Protein AF-A0A4R4EK40-F1 (afdb_monomer)

pLDDT: mean 82.17, std 14.06, range [40.62, 94.81]

Nearest PDB structures (foldseek):
  7eie-assembly2_B  TM=5.083E-01  e=7.949E+00  Homo sapiens
  1r6w-assembly1_A-2  TM=2.613E-01  e=3.838E+00  Escherichia coli

Structure (mmCIF, N/CA/C/O backbone):
data_AF-A0A4R4EK40-F1
#
_entry.id   AF-A0A4R4EK40-F1
#
loop_
_atom_site.group_PDB
_atom_site.id
_atom_site.type_symbol
_atom_site.label_atom_id
_atom_site.label_alt_id
_atom_site.label_comp_id
_atom_site.label_asym_id
_atom_site.label_entity_id
_atom_site.label_seq_id
_atom_site.pdbx_PDB_ins_code
_atom_site.Cartn_x
_atom_site.Cartn_y
_atom_site.Cartn_z
_atom_site.occupancy
_atom_site.B_iso_or_equiv
_atom_site.auth_seq_id
_atom_site.auth_comp_id
_atom_site.auth_asym_id
_atom_site.auth_atom_id
_atom_site.pdbx_PDB_model_num
ATOM 1 N N . MET A 1 1 ? -15.345 -2.099 15.327 1.00 55.19 1 MET A N 1
ATOM 2 C CA . MET A 1 1 ? -14.124 -2.926 15.240 1.00 55.19 1 MET A CA 1
ATOM 3 C C . MET A 1 1 ? -13.370 -2.432 14.031 1.00 55.19 1 MET A C 1
ATOM 5 O O . MET A 1 1 ? -14.012 -2.255 13.007 1.00 55.19 1 MET A O 1
ATOM 9 N N . ILE A 1 2 ? -12.086 -2.117 14.173 1.00 58.84 2 ILE A N 1
ATOM 10 C CA . ILE A 1 2 ? -11.283 -1.630 13.050 1.00 58.84 2 ILE A CA 1
ATOM 11 C C . ILE A 1 2 ? -10.794 -2.842 12.255 1.00 58.84 2 ILE A C 1
ATOM 13 O O . ILE A 1 2 ? -10.208 -3.765 12.829 1.00 58.84 2 ILE A O 1
ATOM 17 N N . ASP A 1 3 ? -11.051 -2.829 10.951 1.00 80.50 3 ASP A N 1
ATOM 18 C CA . ASP A 1 3 ? -10.541 -3.798 9.990 1.00 80.50 3 ASP A CA 1
ATOM 19 C C . ASP A 1 3 ? -9.714 -3.048 8.952 1.00 80.50 3 ASP A C 1
ATOM 21 O O . ASP A 1 3 ? -10.249 -2.321 8.123 1.00 80.50 3 ASP A O 1
ATOM 25 N N . MET A 1 4 ? -8.397 -3.219 9.025 1.00 90.00 4 MET A N 1
ATOM 26 C CA . MET A 1 4 ? -7.453 -2.598 8.104 1.00 90.00 4 MET A CA 1
ATOM 27 C C . MET A 1 4 ? -6.922 -3.648 7.128 1.00 90.00 4 MET A C 1
ATOM 29 O O . MET A 1 4 ? -6.758 -4.817 7.484 1.00 90.00 4 MET A O 1
ATOM 33 N N . HIS A 1 5 ? -6.607 -3.237 5.906 1.00 93.50 5 HIS A N 1
ATOM 34 C CA . HIS A 1 5 ? -5.966 -4.084 4.906 1.00 93.50 5 HIS A CA 1
ATOM 35 C C . HIS A 1 5 ? -4.582 -3.540 4.566 1.00 93.50 5 HIS A C 1
ATOM 37 O O . HIS A 1 5 ? -4.422 -2.357 4.280 1.00 93.50 5 HIS A O 1
ATOM 43 N N . ALA A 1 6 ? -3.583 -4.418 4.597 1.00 92.25 6 ALA A N 1
ATOM 44 C CA . ALA A 1 6 ? -2.231 -4.141 4.142 1.00 92.25 6 ALA A CA 1
ATOM 45 C C . ALA A 1 6 ? -2.011 -4.828 2.796 1.00 92.25 6 ALA A C 1
ATOM 47 O O . ALA A 1 6 ? -1.938 -6.056 2.721 1.00 92.25 6 ALA A O 1
ATOM 48 N N . PHE A 1 7 ? -1.897 -4.042 1.735 1.00 94.69 7 PHE A N 1
ATOM 49 C CA . PHE A 1 7 ? -1.584 -4.521 0.399 1.00 94.69 7 PHE A CA 1
ATOM 50 C C . PHE A 1 7 ? -0.087 -4.436 0.154 1.00 94.69 7 PHE A C 1
ATOM 52 O O . PHE A 1 7 ? 0.497 -3.361 0.280 1.00 94.69 7 PHE A O 1
ATOM 59 N N . ARG A 1 8 ? 0.528 -5.553 -0.235 1.00 93.25 8 ARG A N 1
ATOM 60 C CA . ARG A 1 8 ? 1.882 -5.552 -0.790 1.00 93.25 8 ARG A CA 1
ATOM 61 C C . ARG A 1 8 ? 1.791 -5.241 -2.275 1.00 93.25 8 ARG A C 1
ATOM 63 O O . ARG A 1 8 ? 1.044 -5.903 -2.996 1.00 93.25 8 ARG A O 1
ATOM 70 N N . VAL A 1 9 ? 2.551 -4.247 -2.708 1.00 93.06 9 VAL A N 1
ATOM 71 C CA . VAL A 1 9 ? 2.469 -3.706 -4.060 1.00 93.06 9 VAL A CA 1
ATOM 72 C C . VAL A 1 9 ? 3.863 -3.580 -4.648 1.00 93.06 9 VAL A C 1
ATOM 74 O O . VAL A 1 9 ? 4.760 -3.053 -4.000 1.00 93.06 9 VAL A O 1
ATOM 77 N N . SER A 1 10 ? 4.036 -4.015 -5.887 1.00 91.50 10 SER A N 1
ATOM 78 C CA . SER A 1 10 ? 5.261 -3.821 -6.660 1.00 91.50 10 SER A CA 1
ATOM 79 C C . SER A 1 10 ? 5.009 -2.840 -7.800 1.00 91.50 10 SER A C 1
ATOM 81 O O . SER A 1 10 ? 4.012 -2.966 -8.513 1.00 91.50 10 SER A O 1
ATOM 83 N N . ARG A 1 11 ? 5.903 -1.867 -7.990 1.00 89.06 11 ARG A N 1
ATOM 84 C CA . ARG A 1 11 ? 5.902 -0.991 -9.165 1.00 89.06 11 ARG A CA 1
ATOM 85 C C . ARG A 1 11 ? 6.600 -1.700 -10.315 1.00 89.06 11 ARG A C 1
ATOM 87 O O . ARG A 1 11 ? 7.707 -2.211 -10.144 1.00 89.06 11 ARG A O 1
ATOM 94 N N . LEU A 1 12 ? 5.956 -1.689 -11.473 1.00 86.06 12 LEU A N 1
ATOM 95 C CA . LEU A 1 12 ? 6.491 -2.236 -12.714 1.00 86.06 12 LEU A CA 1
ATOM 96 C C . LEU A 1 12 ? 6.997 -1.102 -13.619 1.00 86.06 12 LEU A C 1
ATOM 98 O O . LEU A 1 12 ? 6.641 0.058 -13.392 1.00 86.06 12 LEU A O 1
ATOM 102 N N . PRO A 1 13 ? 7.810 -1.406 -14.643 1.00 82.19 13 PRO A N 1
ATOM 103 C CA . PRO A 1 13 ? 8.274 -0.414 -15.597 1.00 82.19 13 PRO A CA 1
ATOM 104 C C . PRO A 1 13 ? 7.101 0.176 -16.371 1.00 82.19 13 PRO A C 1
ATOM 106 O O . PRO A 1 13 ? 6.171 -0.534 -16.753 1.00 82.19 13 PRO A O 1
ATOM 109 N N . ASP A 1 14 ? 7.156 1.475 -16.654 1.00 74.69 14 ASP A N 1
ATOM 110 C CA . ASP A 1 14 ? 6.080 2.159 -17.381 1.00 74.69 14 ASP A CA 1
ATOM 111 C C . ASP A 1 14 ? 5.968 1.641 -18.831 1.00 74.69 14 ASP A C 1
ATOM 113 O O . ASP A 1 14 ? 4.892 1.645 -19.430 1.00 74.69 14 ASP A O 1
ATOM 117 N N . ARG A 1 15 ? 7.064 1.102 -19.390 1.00 74.69 15 ARG A N 1
ATOM 118 C CA . ARG A 1 15 ? 7.046 0.413 -20.686 1.00 74.69 15 ARG A CA 1
ATOM 119 C C . ARG A 1 15 ? 6.351 -0.939 -20.567 1.00 74.69 15 ARG A C 1
ATOM 121 O O . ARG A 1 15 ? 6.774 -1.811 -19.813 1.00 74.69 15 ARG A O 1
ATOM 128 N N . ALA A 1 16 ? 5.302 -1.117 -21.363 1.00 63.16 16 ALA A N 1
ATOM 129 C CA . ALA A 1 16 ? 4.572 -2.367 -21.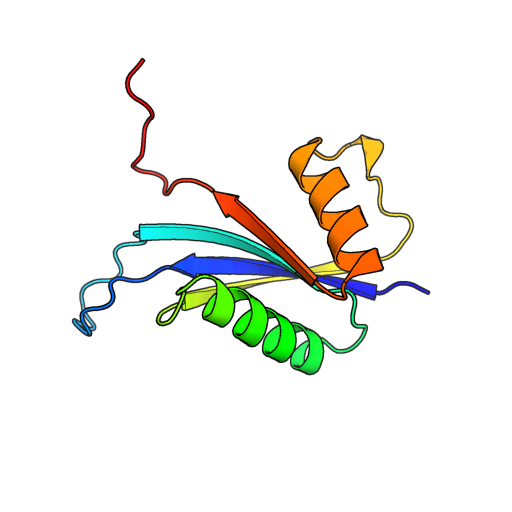519 1.00 63.16 16 ALA A CA 1
ATOM 130 C C . ALA A 1 16 ? 5.368 -3.385 -22.351 1.00 63.16 16 ALA A C 1
ATOM 132 O O . ALA A 1 16 ? 4.923 -3.794 -23.418 1.00 63.16 16 ALA A O 1
ATOM 133 N N . ASP A 1 17 ? 6.549 -3.781 -21.880 1.00 69.00 17 ASP A N 1
ATOM 134 C CA . ASP A 1 17 ? 7.105 -5.062 -22.297 1.00 69.00 17 ASP A CA 1
ATOM 135 C C . ASP A 1 17 ? 6.524 -6.136 -21.360 1.00 69.00 17 ASP A C 1
ATOM 137 O O . ASP A 1 17 ? 6.795 -6.105 -20.158 1.00 69.00 17 ASP A O 1
ATOM 141 N N . PRO A 1 18 ? 5.658 -7.041 -21.847 1.00 61.00 18 PRO A N 1
ATOM 142 C CA . PRO A 1 18 ? 5.075 -8.091 -21.016 1.00 61.00 18 PRO A CA 1
ATOM 143 C C . PRO A 1 18 ? 6.112 -9.107 -20.514 1.00 61.00 18 PRO A C 1
ATOM 145 O O . PRO A 1 18 ? 5.790 -9.872 -19.609 1.00 61.00 18 PRO A O 1
ATOM 148 N N . ALA A 1 19 ? 7.327 -9.126 -21.075 1.00 68.62 19 ALA A N 1
ATOM 149 C CA . ALA A 1 19 ? 8.429 -9.951 -20.587 1.00 68.62 19 ALA A CA 1
ATOM 150 C C . ALA A 1 19 ? 9.261 -9.264 -19.489 1.00 68.62 19 ALA A C 1
ATOM 152 O O . ALA A 1 19 ? 10.029 -9.937 -18.800 1.00 68.62 19 ALA A O 1
ATOM 153 N N . ASP A 1 20 ? 9.118 -7.946 -19.309 1.00 68.00 20 ASP A N 1
ATOM 154 C CA . ASP A 1 20 ? 9.863 -7.187 -18.307 1.00 68.00 20 ASP A CA 1
ATOM 155 C C . ASP A 1 20 ? 9.087 -7.125 -16.982 1.00 68.00 20 ASP A C 1
ATOM 157 O O . ASP A 1 20 ? 8.341 -6.188 -16.688 1.00 68.00 20 ASP A O 1
ATOM 161 N N . GLU A 1 21 ? 9.262 -8.166 -16.165 1.00 68.88 21 GLU A N 1
ATOM 162 C CA . GLU A 1 21 ? 8.743 -8.232 -14.793 1.00 68.88 21 GLU A CA 1
ATOM 163 C C . GLU A 1 21 ? 9.674 -7.559 -13.766 1.00 68.88 21 GLU A C 1
ATOM 165 O O . GLU A 1 21 ? 9.575 -7.827 -12.563 1.00 68.88 21 GLU A O 1
ATOM 170 N N . THR A 1 22 ? 10.592 -6.692 -14.209 1.00 81.50 22 THR A N 1
ATOM 171 C CA . THR A 1 22 ? 11.523 -6.008 -13.306 1.00 81.50 22 THR A CA 1
ATOM 172 C C . THR A 1 22 ? 10.760 -5.145 -12.305 1.00 81.50 22 THR A C 1
ATOM 174 O O . THR A 1 22 ? 10.105 -4.165 -12.654 1.00 81.50 22 THR A O 1
ATOM 177 N N . VAL A 1 23 ? 10.865 -5.487 -11.023 1.00 82.31 23 VAL A N 1
ATOM 178 C CA . VAL A 1 23 ? 10.268 -4.695 -9.944 1.00 82.31 23 VAL A CA 1
ATOM 179 C C . VAL A 1 23 ? 11.138 -3.467 -9.689 1.00 82.31 23 VAL A C 1
ATOM 181 O O . VAL A 1 23 ? 12.252 -3.588 -9.187 1.00 82.31 23 VAL A O 1
ATOM 184 N N . LEU A 1 24 ? 10.613 -2.282 -10.007 1.00 83.69 24 LEU A N 1
ATOM 185 C CA . LEU A 1 24 ? 11.316 -1.009 -9.814 1.00 83.69 24 LEU A CA 1
ATOM 186 C C . LEU A 1 24 ? 11.283 -0.526 -8.363 1.00 83.69 24 LEU A C 1
ATOM 188 O O . LEU A 1 24 ? 12.201 0.144 -7.905 1.00 83.69 24 LEU A O 1
ATOM 192 N N . ALA A 1 25 ? 10.203 -0.827 -7.646 1.00 86.44 25 ALA A N 1
ATOM 193 C CA . ALA A 1 25 ? 10.014 -0.453 -6.250 1.00 86.44 25 ALA A CA 1
ATOM 194 C C . ALA A 1 25 ? 8.977 -1.366 -5.599 1.00 86.44 25 ALA A C 1
ATOM 196 O O . ALA A 1 25 ? 8.131 -1.942 -6.284 1.00 86.44 25 ALA A O 1
ATOM 197 N N . ALA A 1 26 ? 8.997 -1.452 -4.271 1.00 89.69 26 ALA A N 1
ATOM 198 C CA . ALA A 1 26 ? 7.952 -2.116 -3.503 1.00 89.69 26 ALA A CA 1
ATOM 199 C C . ALA A 1 26 ? 7.270 -1.117 -2.566 1.00 89.69 26 ALA A C 1
ATOM 201 O O . ALA A 1 26 ? 7.862 -0.134 -2.131 1.00 89.69 26 ALA A O 1
ATOM 202 N N . ALA A 1 27 ? 6.010 -1.359 -2.249 1.00 91.31 27 ALA A N 1
ATOM 203 C CA . ALA A 1 27 ? 5.251 -0.564 -1.309 1.00 91.31 27 ALA A CA 1
ATOM 204 C C . ALA A 1 27 ? 4.323 -1.442 -0.473 1.00 91.31 27 ALA A C 1
ATOM 206 O O . ALA A 1 27 ? 3.914 -2.532 -0.882 1.00 91.31 27 ALA A O 1
ATOM 207 N N . ILE A 1 28 ? 3.980 -0.941 0.708 1.00 92.31 28 ILE A N 1
ATOM 208 C CA . ILE A 1 28 ? 2.850 -1.434 1.486 1.00 92.31 28 ILE A CA 1
ATOM 209 C C . ILE A 1 28 ? 1.815 -0.318 1.549 1.00 92.31 28 ILE A C 1
ATOM 211 O O . ILE A 1 28 ? 2.111 0.769 2.042 1.00 92.31 28 ILE A O 1
ATOM 215 N N . CYS A 1 29 ? 0.607 -0.585 1.058 1.00 94.12 29 CYS A N 1
ATOM 216 C CA . CYS A 1 29 ? -0.529 0.317 1.200 1.00 94.12 29 CYS A CA 1
ATOM 217 C C . CYS A 1 29 ? -1.434 -0.188 2.324 1.00 94.12 29 CYS A C 1
ATOM 219 O O . CYS A 1 29 ? -1.970 -1.291 2.248 1.00 94.12 29 CYS A O 1
ATOM 221 N N . LEU A 1 30 ? -1.567 0.610 3.377 1.00 94.00 30 LEU A N 1
ATOM 222 C CA . LEU A 1 30 ? -2.470 0.375 4.494 1.00 94.00 30 LEU A CA 1
ATOM 223 C C . LEU A 1 30 ? -3.757 1.144 4.244 1.00 94.00 30 LEU A C 1
ATOM 225 O O . LEU A 1 30 ? -3.701 2.351 4.017 1.00 94.00 30 LEU A O 1
ATOM 229 N N . VAL A 1 31 ? -4.897 0.471 4.327 1.00 94.38 31 VAL A N 1
ATOM 230 C CA . VAL A 1 31 ? -6.206 1.084 4.096 1.00 94.38 31 VAL A CA 1
ATOM 231 C C . VAL A 1 31 ? -7.170 0.678 5.196 1.00 94.38 31 VAL A C 1
ATOM 233 O O . VAL A 1 31 ? -7.315 -0.510 5.488 1.00 94.38 31 VAL A O 1
ATOM 236 N N . ASP A 1 32 ? -7.803 1.670 5.812 1.00 92.62 32 ASP A N 1
ATOM 237 C CA . ASP A 1 32 ? -8.774 1.485 6.888 1.00 92.62 32 ASP A CA 1
ATOM 238 C C . ASP A 1 32 ? -10.187 1.315 6.302 1.00 92.62 32 ASP A C 1
ATOM 240 O O . ASP A 1 32 ? -10.974 2.258 6.242 1.00 92.62 32 ASP A O 1
ATOM 244 N N . ASP A 1 33 ? -10.475 0.117 5.785 1.00 90.25 33 ASP A N 1
ATOM 245 C CA . ASP A 1 33 ? -11.799 -0.281 5.292 1.00 90.25 33 ASP A CA 1
ATOM 246 C C . ASP A 1 33 ? -12.011 -1.778 5.542 1.00 90.25 33 ASP A C 1
ATOM 248 O O . ASP A 1 33 ? -11.144 -2.609 5.257 1.00 90.25 33 ASP A O 1
ATOM 252 N N . GLU A 1 34 ? -13.191 -2.128 6.047 1.00 88.62 34 GLU A N 1
ATOM 253 C CA . GLU A 1 34 ? -13.598 -3.504 6.338 1.00 88.62 34 GLU A CA 1
ATOM 254 C C . GLU A 1 34 ? -13.765 -4.376 5.084 1.00 88.62 34 GLU A C 1
ATOM 256 O O . GLU A 1 34 ? -13.643 -5.603 5.150 1.00 88.62 34 GLU A O 1
ATOM 261 N N . ASN A 1 35 ? -14.043 -3.750 3.940 1.00 91.75 35 ASN A N 1
ATOM 262 C CA . ASN A 1 35 ? -14.260 -4.409 2.667 1.00 91.75 35 ASN A CA 1
ATOM 263 C C . ASN A 1 35 ? -12.971 -4.356 1.839 1.00 91.75 35 ASN A C 1
ATOM 265 O O . ASN A 1 35 ? -12.487 -3.286 1.481 1.00 91.75 35 ASN A O 1
ATOM 269 N N . VAL A 1 36 ? -12.439 -5.529 1.495 1.00 91.62 36 VAL A N 1
ATOM 270 C CA . VAL A 1 36 ? -11.170 -5.654 0.767 1.00 91.62 36 VAL A CA 1
ATOM 271 C C . VAL A 1 36 ? -11.206 -5.046 -0.640 1.00 91.62 36 VAL A C 1
ATOM 273 O O . VAL A 1 36 ? -10.181 -4.558 -1.106 1.00 91.62 36 VAL A O 1
ATOM 276 N N . GLU A 1 37 ? -12.357 -5.047 -1.317 1.00 93.75 37 GLU A N 1
ATOM 277 C CA . GLU A 1 37 ? -12.500 -4.470 -2.659 1.00 93.75 37 GLU A CA 1
ATOM 278 C C . GLU A 1 37 ? -12.454 -2.944 -2.586 1.00 93.75 37 GLU A C 1
ATOM 280 O O . GLU A 1 37 ? -11.615 -2.333 -3.244 1.00 93.75 37 GLU A O 1
ATOM 285 N N . ARG A 1 38 ? -13.236 -2.332 -1.685 1.00 93.75 38 ARG A N 1
ATOM 286 C CA . ARG A 1 38 ? -13.166 -0.879 -1.432 1.00 93.75 38 ARG A CA 1
ATOM 287 C C . ARG A 1 38 ? -11.786 -0.456 -0.939 1.00 93.75 38 ARG A C 1
ATOM 289 O O . ARG A 1 38 ? -11.257 0.569 -1.370 1.00 93.75 38 ARG A O 1
ATOM 296 N N . ALA A 1 39 ? -11.177 -1.269 -0.074 1.00 94.12 39 ALA A N 1
ATOM 297 C CA . ALA A 1 39 ? -9.824 -1.038 0.405 1.00 94.12 39 ALA A CA 1
ATOM 298 C C . ALA A 1 39 ? -8.815 -1.045 -0.755 1.00 94.12 39 ALA A C 1
ATOM 300 O O . ALA A 1 39 ? -7.921 -0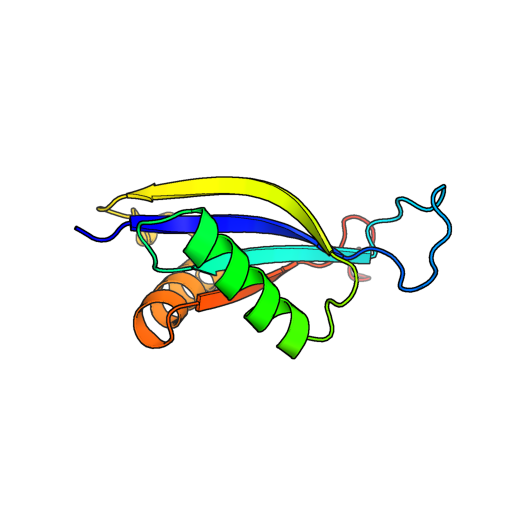.201 -0.816 1.00 94.12 39 ALA A O 1
ATOM 301 N N . ARG A 1 40 ? -8.974 -1.976 -1.702 1.00 94.50 40 ARG A N 1
ATOM 302 C CA . ARG A 1 40 ? -8.127 -2.072 -2.891 1.00 94.50 40 ARG A CA 1
ATOM 303 C C . ARG A 1 40 ? -8.331 -0.887 -3.831 1.00 94.50 40 ARG A C 1
ATOM 305 O O . ARG A 1 40 ? -7.339 -0.328 -4.286 1.00 94.50 40 ARG A O 1
ATOM 312 N N . ASP A 1 41 ? -9.568 -0.474 -4.084 1.00 94.81 41 ASP A N 1
ATOM 313 C CA . ASP A 1 41 ? -9.859 0.695 -4.922 1.00 94.81 41 ASP A CA 1
ATOM 314 C C . ASP A 1 41 ? -9.237 1.960 -4.331 1.00 94.81 41 ASP A C 1
ATOM 316 O O . ASP A 1 41 ? -8.588 2.738 -5.035 1.00 94.81 41 ASP A O 1
ATOM 320 N N . ARG A 1 42 ? -9.339 2.131 -3.007 1.00 94.12 42 ARG A N 1
ATOM 321 C CA . ARG A 1 42 ? -8.672 3.233 -2.317 1.00 94.12 42 ARG A CA 1
ATOM 322 C C . ARG A 1 42 ? -7.154 3.139 -2.434 1.00 94.12 42 ARG A C 1
ATOM 324 O O . ARG A 1 42 ? -6.519 4.151 -2.708 1.00 94.12 42 ARG A O 1
ATOM 331 N N . ALA A 1 43 ? -6.575 1.947 -2.286 1.00 94.19 43 ALA A N 1
ATOM 332 C CA . ALA A 1 43 ? -5.142 1.745 -2.481 1.00 94.19 43 ALA A CA 1
ATOM 333 C C . ALA A 1 43 ? -4.695 2.143 -3.897 1.00 94.19 43 ALA A C 1
ATOM 335 O O . ALA A 1 43 ? -3.682 2.820 -4.043 1.00 94.19 43 ALA A O 1
ATOM 336 N N . ILE A 1 44 ? -5.460 1.779 -4.932 1.00 93.56 44 ILE A N 1
ATOM 337 C CA . ILE A 1 44 ? -5.178 2.157 -6.326 1.00 93.56 44 ILE A CA 1
ATOM 338 C C . ILE A 1 44 ? -5.190 3.681 -6.492 1.00 93.56 44 ILE A C 1
ATOM 340 O O . ILE A 1 44 ? -4.289 4.225 -7.126 1.00 93.56 44 ILE A O 1
ATOM 344 N N . LEU A 1 45 ? -6.163 4.379 -5.897 1.00 93.00 45 LEU A N 1
ATOM 345 C CA . LEU A 1 45 ? -6.239 5.844 -5.958 1.00 93.00 45 LEU A CA 1
ATOM 346 C C . LEU A 1 45 ? -5.029 6.517 -5.296 1.00 93.00 45 LEU A C 1
ATOM 348 O O . LEU A 1 45 ? -4.436 7.425 -5.878 1.00 93.00 45 LEU A O 1
ATOM 352 N N . GLU A 1 46 ? -4.638 6.059 -4.107 1.00 93.56 46 GLU A N 1
ATOM 353 C CA . GLU A 1 46 ? -3.476 6.602 -3.390 1.00 93.56 46 GLU A CA 1
ATOM 354 C C . GLU A 1 46 ? -2.171 6.344 -4.154 1.00 93.56 46 GLU A C 1
ATOM 356 O O . GLU A 1 46 ? -1.334 7.234 -4.288 1.00 93.56 46 GLU A O 1
ATOM 361 N N . LEU A 1 47 ? -2.009 5.141 -4.710 1.00 92.62 47 LEU A N 1
ATOM 362 C CA . LEU A 1 47 ? -0.871 4.786 -5.559 1.00 92.62 47 LEU A CA 1
ATOM 363 C C . LEU A 1 47 ? -0.828 5.638 -6.834 1.00 92.62 47 LEU A C 1
ATOM 365 O O . LEU A 1 47 ? 0.235 6.141 -7.201 1.00 92.62 47 LEU A O 1
ATOM 369 N N . GLY A 1 48 ? -1.977 5.863 -7.475 1.00 90.75 48 GLY A N 1
ATOM 370 C CA . GLY A 1 48 ? -2.093 6.750 -8.631 1.00 90.75 48 GLY A CA 1
ATOM 371 C C . GLY A 1 48 ? -1.632 8.175 -8.314 1.00 90.75 48 GLY A C 1
ATOM 372 O O . GLY A 1 48 ? -0.868 8.756 -9.082 1.00 90.75 48 GLY A O 1
ATOM 373 N N . GLY A 1 49 ? -1.986 8.702 -7.136 1.00 88.88 49 GLY A N 1
ATOM 374 C CA . GLY A 1 49 ? -1.504 10.002 -6.649 1.00 88.88 49 GLY A CA 1
ATOM 375 C C . GLY A 1 49 ? 0.017 10.084 -6.444 1.00 88.88 49 GLY A C 1
ATOM 376 O O . GLY A 1 49 ? 0.576 11.179 -6.433 1.00 88.88 49 GLY A O 1
ATOM 377 N N . LEU A 1 50 ? 0.697 8.940 -6.322 1.00 88.69 50 LEU A N 1
ATOM 378 C CA . LEU A 1 50 ? 2.155 8.828 -6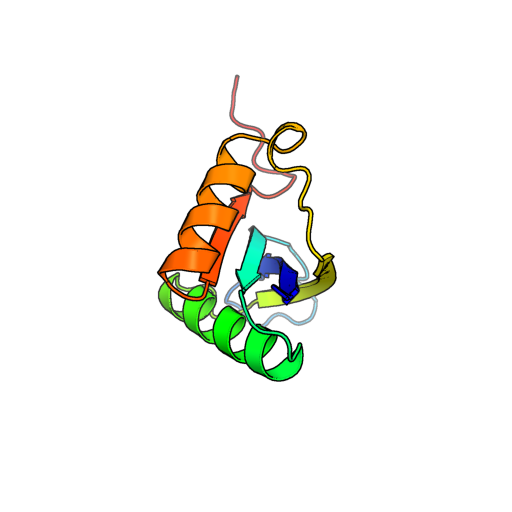.202 1.00 88.69 50 LEU A CA 1
ATOM 379 C C . LEU A 1 50 ? 2.850 8.509 -7.538 1.00 88.69 50 LEU A C 1
ATOM 381 O O . LEU A 1 50 ? 4.057 8.260 -7.548 1.00 88.69 50 LEU A O 1
ATOM 385 N N . GLY A 1 51 ? 2.114 8.472 -8.653 1.00 89.00 51 GLY A N 1
ATOM 386 C CA . GLY A 1 51 ? 2.652 8.104 -9.966 1.00 89.00 51 GLY A CA 1
ATOM 387 C C . GLY A 1 51 ? 2.919 6.603 -10.133 1.00 89.00 51 GLY A C 1
ATOM 388 O O . GLY A 1 51 ? 3.721 6.206 -10.9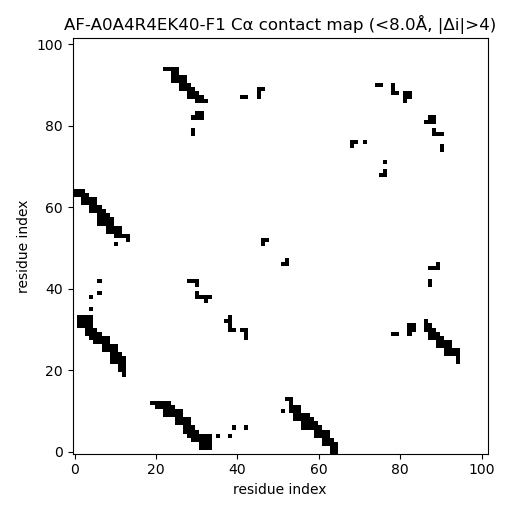76 1.00 89.00 51 GLY A O 1
ATOM 389 N N . TRP A 1 52 ? 2.277 5.744 -9.333 1.00 89.75 52 TRP A N 1
ATOM 390 C CA . TRP A 1 52 ? 2.352 4.283 -9.476 1.00 89.75 52 TRP A CA 1
ATOM 391 C C . TRP A 1 52 ? 1.323 3.784 -10.500 1.00 89.75 52 TRP A C 1
ATOM 393 O O . TRP A 1 52 ? 0.438 2.990 -10.182 1.00 89.75 52 TRP A O 1
ATOM 403 N N . GLU A 1 53 ? 1.442 4.263 -11.740 1.00 85.50 53 GLU A N 1
ATOM 404 C CA . GLU A 1 53 ? 0.489 3.976 -12.823 1.00 85.50 53 GLU A CA 1
ATOM 405 C C . GLU A 1 53 ? 0.457 2.487 -13.200 1.00 85.50 53 GLU A C 1
ATOM 407 O O . GLU A 1 53 ? -0.612 1.919 -13.424 1.00 85.50 53 GLU A O 1
ATOM 412 N N . ARG A 1 54 ? 1.624 1.824 -13.212 1.00 86.69 54 ARG A N 1
ATOM 413 C CA . ARG A 1 54 ? 1.737 0.365 -13.349 1.00 86.69 54 ARG A CA 1
ATOM 414 C C . ARG A 1 54 ? 2.201 -0.255 -12.041 1.00 86.69 54 ARG A C 1
ATOM 416 O O . ARG A 1 54 ? 3.381 -0.228 -11.690 1.00 86.69 54 ARG A O 1
ATOM 423 N N . CYS A 1 55 ? 1.259 -0.864 -11.334 1.00 89.50 55 CYS A N 1
ATOM 424 C CA . CYS A 1 55 ? 1.525 -1.591 -10.105 1.00 89.50 55 CYS A CA 1
ATOM 425 C C . CYS A 1 55 ? 0.883 -2.984 -10.114 1.00 89.50 55 CYS A C 1
ATOM 427 O O . CYS A 1 55 ? -0.155 -3.217 -10.735 1.00 89.50 55 CYS A O 1
ATOM 429 N N . ARG A 1 56 ? 1.515 -3.922 -9.408 1.00 90.56 56 ARG A N 1
ATOM 430 C CA . ARG A 1 56 ? 1.010 -5.274 -9.166 1.00 90.56 56 ARG A CA 1
ATOM 431 C C . ARG A 1 56 ? 0.736 -5.446 -7.683 1.00 90.56 56 ARG A C 1
ATOM 433 O O . ARG A 1 56 ? 1.597 -5.159 -6.860 1.00 90.56 56 ARG A O 1
ATOM 440 N N . PHE A 1 57 ? -0.451 -5.937 -7.350 1.00 92.50 57 PHE A N 1
ATOM 441 C CA . PHE A 1 57 ? -0.793 -6.327 -5.987 1.00 92.50 57 PHE A CA 1
ATOM 442 C C . PHE A 1 57 ? -0.312 -7.759 -5.766 1.00 92.50 57 PHE A C 1
ATOM 444 O O . PHE A 1 57 ? -0.891 -8.695 -6.311 1.00 92.50 57 PHE A O 1
ATOM 451 N N . ASP A 1 58 ? 0.761 -7.919 -4.998 1.00 90.00 58 ASP A N 1
ATOM 452 C CA . ASP A 1 58 ? 1.396 -9.221 -4.767 1.00 90.00 58 ASP A CA 1
ATOM 453 C C . ASP A 1 58 ? 0.724 -9.997 -3.625 1.00 90.00 58 ASP A C 1
ATOM 455 O O . ASP A 1 58 ? 0.890 -11.208 -3.501 1.00 90.00 58 ASP A O 1
ATOM 459 N N . GLY A 1 59 ? -0.025 -9.306 -2.763 1.00 90.56 59 GLY A N 1
ATOM 460 C CA . GLY A 1 59 ? -0.751 -9.930 -1.665 1.00 90.56 59 GLY A CA 1
ATOM 461 C C . GLY A 1 59 ? -1.509 -8.930 -0.802 1.00 90.56 59 GLY A C 1
ATOM 462 O O . GLY A 1 59 ? -1.281 -7.721 -0.870 1.00 90.56 59 GLY A O 1
ATOM 463 N N . VAL A 1 60 ? -2.405 -9.453 0.032 1.00 93.25 60 VAL A N 1
ATOM 464 C CA . VAL A 1 60 ? -3.175 -8.681 1.009 1.00 93.25 60 VAL A CA 1
ATOM 465 C C . VAL A 1 60 ? -3.162 -9.395 2.354 1.00 93.25 60 VAL A C 1
ATOM 467 O O . VAL A 1 60 ? -3.347 -10.610 2.427 1.00 93.25 60 VAL A O 1
ATOM 470 N N . ALA A 1 61 ? -2.955 -8.637 3.424 1.00 89.94 61 ALA A N 1
ATOM 471 C CA . ALA A 1 61 ? -3.115 -9.103 4.790 1.00 89.94 61 ALA A CA 1
ATOM 472 C C . ALA A 1 61 ? -4.215 -8.291 5.470 1.00 89.94 61 ALA A C 1
ATOM 474 O O . ALA A 1 61 ? -4.224 -7.062 5.408 1.00 89.94 61 ALA A O 1
ATOM 475 N N . ARG A 1 62 ? -5.138 -8.983 6.138 1.00 88.50 62 ARG A N 1
ATOM 476 C CA . ARG A 1 62 ? -6.143 -8.342 6.983 1.00 88.50 62 ARG A CA 1
ATOM 477 C C . ARG A 1 62 ? -5.580 -8.162 8.386 1.00 88.50 62 ARG A C 1
ATOM 479 O O . ARG A 1 62 ? -5.078 -9.102 8.999 1.00 88.50 62 ARG A O 1
ATOM 486 N N . MET A 1 63 ? -5.690 -6.946 8.882 1.00 84.81 63 MET A N 1
ATOM 487 C CA . MET A 1 63 ? -5.151 -6.464 10.138 1.00 84.81 63 MET A CA 1
ATOM 488 C C . MET A 1 63 ? -6.319 -6.157 11.075 1.00 84.81 63 MET A C 1
ATOM 490 O O . MET A 1 63 ? -7.020 -5.163 10.901 1.00 84.81 63 MET A O 1
ATOM 494 N N . ARG A 1 64 ? -6.542 -7.044 12.052 1.00 79.88 64 ARG A N 1
ATOM 495 C CA . ARG A 1 64 ? -7.588 -6.900 13.076 1.00 79.88 64 ARG A CA 1
ATOM 496 C C . ARG A 1 64 ? -7.001 -6.365 14.372 1.00 79.88 64 ARG A C 1
ATOM 498 O O . ARG A 1 64 ? -5.871 -6.697 14.727 1.00 79.88 64 ARG A O 1
ATOM 505 N N . GLU A 1 65 ? -7.780 -5.566 15.093 1.00 70.12 65 GLU A N 1
ATOM 506 C CA . GLU A 1 65 ? -7.387 -5.126 16.428 1.00 70.12 65 GLU A CA 1
ATOM 507 C C . GLU A 1 65 ? -7.461 -6.246 17.483 1.00 70.12 65 GLU A C 1
ATOM 509 O O . GLU A 1 65 ? -8.314 -7.131 17.380 1.00 70.12 65 GLU A O 1
ATOM 514 N N . PRO A 1 66 ? -6.599 -6.194 18.520 1.00 62.97 66 PRO A N 1
ATOM 515 C CA . PRO A 1 66 ? -5.584 -5.167 18.762 1.00 62.97 66 PRO A CA 1
ATOM 516 C C . PRO A 1 66 ? -4.344 -5.360 17.879 1.00 62.97 66 PRO A C 1
ATOM 518 O O . PRO A 1 66 ? -3.678 -6.392 17.915 1.00 62.97 66 PRO A O 1
ATOM 521 N N . LEU A 1 67 ? -4.006 -4.326 17.107 1.00 67.56 67 LEU A N 1
ATOM 522 C CA . LEU A 1 67 ? -2.751 -4.291 16.373 1.00 67.56 67 LEU A CA 1
ATOM 523 C C . LEU A 1 67 ? -1.623 -4.088 17.373 1.00 67.56 67 LEU A C 1
ATOM 525 O O . LEU A 1 67 ? -1.600 -3.084 18.085 1.00 67.56 67 LEU A O 1
ATOM 529 N N . GLN A 1 68 ? -0.675 -5.022 17.421 1.00 67.19 68 GLN A N 1
ATOM 530 C CA . GLN A 1 68 ? 0.539 -4.886 18.225 1.00 67.19 68 GLN A CA 1
ATOM 531 C C . GLN A 1 68 ? 1.481 -3.864 17.571 1.00 67.19 68 GLN A C 1
ATOM 533 O O . GLN A 1 68 ? 2.577 -4.185 17.136 1.00 67.19 68 GLN A O 1
ATOM 538 N N . LEU A 1 69 ? 1.045 -2.603 17.481 1.00 65.44 69 LEU A N 1
ATOM 539 C CA . LEU A 1 69 ? 1.803 -1.513 16.864 1.00 65.44 69 LEU A CA 1
ATOM 540 C C . LEU A 1 69 ? 3.202 -1.390 17.482 1.00 65.44 69 LEU A C 1
ATOM 542 O O . LEU A 1 69 ? 4.153 -1.103 16.769 1.00 65.44 69 LEU A O 1
ATOM 546 N N . GLN A 1 70 ? 3.336 -1.684 18.778 1.00 65.56 70 GLN A N 1
ATOM 547 C CA . 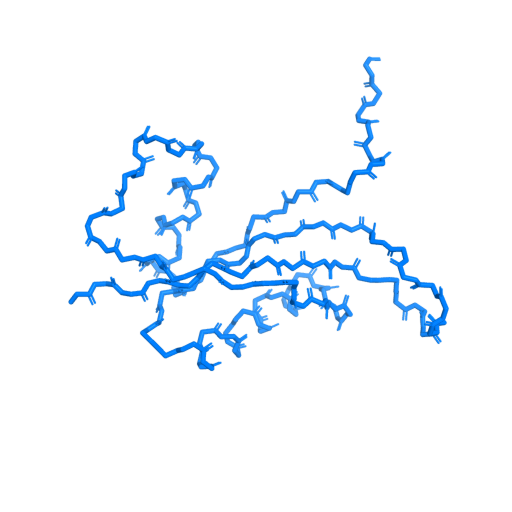GLN A 1 70 ? 4.603 -1.619 19.512 1.00 65.56 70 GLN A CA 1
ATOM 548 C C . GLN A 1 70 ? 5.665 -2.611 19.011 1.00 65.56 70 GLN A C 1
ATOM 550 O O . GLN A 1 70 ? 6.850 -2.361 19.195 1.00 65.56 70 GLN A O 1
ATOM 555 N N . SER A 1 71 ? 5.269 -3.719 18.374 1.00 72.88 71 SER A N 1
ATOM 556 C CA . SER A 1 71 ? 6.208 -4.667 17.759 1.00 72.88 71 SER A CA 1
ATOM 557 C C . SER A 1 71 ? 6.512 -4.337 16.294 1.00 72.88 71 SER A C 1
ATOM 559 O O . SER A 1 71 ? 7.273 -5.055 15.648 1.00 72.88 71 SER A O 1
ATOM 561 N N . MET A 1 72 ? 5.896 -3.289 15.740 1.00 77.25 72 MET A N 1
ATOM 562 C CA . MET A 1 72 ? 6.114 -2.842 14.366 1.00 77.25 72 MET A CA 1
ATOM 563 C C . MET A 1 72 ? 7.159 -1.725 14.319 1.00 77.25 72 MET A C 1
ATOM 565 O O . MET A 1 72 ? 7.334 -0.981 15.283 1.00 77.25 72 MET A O 1
ATOM 569 N N . SER A 1 73 ? 7.815 -1.561 13.169 1.00 82.69 73 SER A N 1
ATOM 570 C CA . SER A 1 73 ? 8.733 -0.439 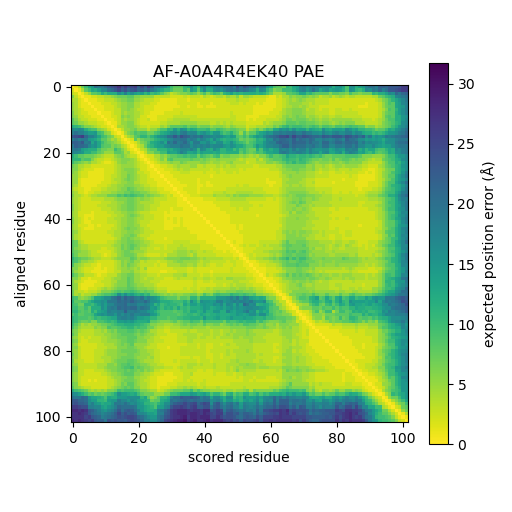12.947 1.00 82.69 73 SER A CA 1
ATOM 571 C C . SER A 1 73 ? 8.020 0.915 13.050 1.00 82.69 73 SER A C 1
ATOM 573 O O . SER A 1 73 ? 6.831 1.028 12.744 1.00 82.69 73 SER A O 1
ATOM 575 N N . ASP A 1 74 ? 8.751 1.972 13.407 1.00 85.50 74 ASP A N 1
ATOM 576 C CA . ASP A 1 74 ? 8.197 3.331 13.540 1.00 85.50 74 ASP A CA 1
ATOM 577 C C . ASP A 1 74 ? 7.520 3.835 12.257 1.00 85.50 74 ASP A C 1
ATOM 579 O O . ASP A 1 74 ? 6.494 4.525 12.306 1.00 85.50 74 ASP A O 1
ATOM 583 N N . ALA A 1 75 ? 8.065 3.454 11.097 1.00 83.12 75 ALA A N 1
ATOM 584 C CA . ALA A 1 75 ? 7.482 3.752 9.793 1.00 83.12 75 ALA A CA 1
ATOM 585 C C . ALA A 1 75 ? 6.092 3.115 9.646 1.00 83.12 75 ALA A C 1
ATOM 587 O O . ALA A 1 75 ? 5.143 3.785 9.240 1.00 83.12 75 ALA A O 1
ATOM 588 N N . MET A 1 76 ? 5.952 1.851 10.051 1.00 84.12 76 MET A N 1
ATOM 589 C CA . MET A 1 76 ? 4.687 1.123 10.007 1.00 84.12 76 MET A CA 1
ATOM 590 C C . MET A 1 76 ? 3.685 1.670 11.026 1.00 84.12 76 MET A C 1
ATOM 592 O O . MET A 1 76 ? 2.529 1.896 10.685 1.00 84.12 76 MET A O 1
ATOM 596 N N . GLN A 1 77 ? 4.121 1.988 12.248 1.00 87.12 77 GLN A N 1
ATOM 597 C CA . GLN A 1 77 ? 3.261 2.634 13.245 1.00 87.12 77 GLN A CA 1
ATOM 598 C C . GLN A 1 77 ? 2.732 3.985 12.751 1.00 87.12 77 GLN A C 1
ATOM 600 O O . GLN A 1 77 ? 1.550 4.303 12.899 1.00 87.12 77 GLN A O 1
ATOM 605 N N . THR A 1 78 ? 3.604 4.788 12.141 1.00 88.50 78 THR A N 1
ATOM 606 C CA . THR A 1 78 ? 3.238 6.094 11.586 1.00 88.50 78 THR A CA 1
ATOM 607 C C . THR A 1 78 ? 2.278 5.951 10.416 1.00 88.50 78 THR A C 1
ATOM 609 O O . THR A 1 78 ? 1.294 6.687 10.353 1.00 88.50 78 THR A O 1
ATOM 612 N N . ALA A 1 79 ? 2.504 4.980 9.536 1.00 88.62 79 ALA A N 1
ATOM 613 C CA . ALA A 1 79 ? 1.604 4.695 8.431 1.00 88.62 79 ALA A CA 1
ATOM 614 C C . ALA A 1 79 ? 0.240 4.185 8.918 1.00 88.62 79 ALA A C 1
ATOM 616 O O . ALA A 1 79 ? -0.774 4.692 8.458 1.00 88.62 79 ALA A O 1
ATOM 617 N N . CYS A 1 80 ? 0.186 3.297 9.916 1.00 88.06 80 CYS A N 1
ATOM 618 C CA . CYS A 1 80 ? -1.068 2.870 10.546 1.00 88.06 80 CYS A CA 1
ATOM 619 C C . CYS A 1 80 ? -1.844 4.061 11.129 1.00 88.06 80 CYS A C 1
ATOM 621 O O . CYS A 1 80 ? -3.051 4.174 10.927 1.00 88.06 80 CYS A O 1
ATOM 623 N N . ARG A 1 81 ? -1.163 4.981 11.831 1.00 88.62 81 ARG A N 1
ATOM 624 C CA . ARG A 1 81 ? -1.799 6.205 12.352 1.00 88.62 81 ARG A CA 1
ATOM 625 C C . ARG A 1 81 ? -2.332 7.096 11.232 1.00 88.62 81 ARG A C 1
ATOM 627 O O . ARG A 1 81 ? -3.450 7.587 11.346 1.00 88.62 81 ARG A O 1
ATOM 634 N N . ARG A 1 82 ? -1.566 7.283 10.153 1.00 90.25 82 ARG A N 1
ATOM 635 C CA . ARG A 1 82 ? -2.002 8.061 8.982 1.00 90.25 82 ARG A CA 1
ATOM 636 C C . ARG A 1 82 ? -3.180 7.408 8.267 1.00 90.25 82 ARG A C 1
ATOM 638 O O . ARG A 1 82 ? -4.139 8.106 7.973 1.00 90.25 82 ARG A O 1
ATOM 645 N N . ALA A 1 83 ? -3.150 6.092 8.069 1.00 90.12 83 ALA A N 1
ATOM 646 C CA . ALA A 1 83 ? -4.242 5.349 7.449 1.00 90.12 83 ALA A CA 1
ATOM 647 C C . ALA A 1 83 ? -5.543 5.490 8.246 1.00 90.12 83 ALA A C 1
ATOM 649 O O . ALA A 1 83 ? -6.586 5.728 7.657 1.00 90.12 83 ALA A O 1
ATOM 650 N N 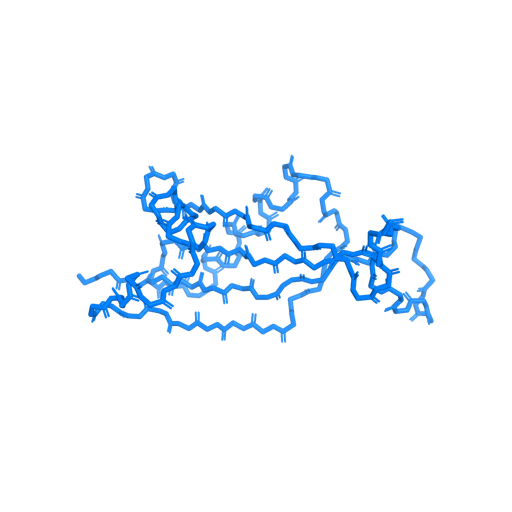. ARG A 1 84 ? -5.474 5.481 9.582 1.00 88.12 84 ARG A N 1
ATOM 651 C CA . ARG A 1 84 ? -6.639 5.752 10.444 1.00 88.12 84 ARG A CA 1
ATOM 65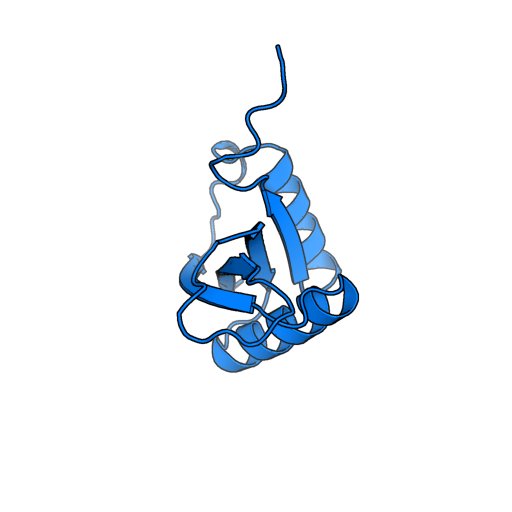2 C C . ARG A 1 84 ? -7.173 7.182 10.334 1.00 88.12 84 ARG A C 1
ATOM 654 O O . ARG A 1 84 ? -8.356 7.415 10.535 1.00 88.12 84 ARG A O 1
ATOM 661 N N . GLN A 1 85 ? -6.305 8.159 10.078 1.00 89.31 85 GLN A N 1
ATOM 662 C CA . GLN A 1 85 ? -6.696 9.572 9.990 1.00 89.31 85 GLN A CA 1
ATOM 663 C C . GLN A 1 85 ? -7.213 9.959 8.601 1.00 89.31 85 GLN A C 1
ATOM 665 O O . GLN A 1 85 ? -8.108 10.791 8.491 1.00 89.31 85 GLN A O 1
ATOM 670 N N . LEU A 1 86 ? -6.621 9.391 7.551 1.00 89.88 86 LEU A N 1
ATOM 671 C CA . LEU A 1 86 ? -6.821 9.798 6.157 1.00 89.88 86 LEU A CA 1
ATOM 672 C C . LEU A 1 86 ? -7.552 8.737 5.320 1.00 89.88 86 LEU A C 1
ATOM 674 O O . LEU A 1 86 ? -7.861 8.976 4.154 1.00 89.88 86 LEU A O 1
ATOM 678 N N . GLY A 1 87 ? -7.815 7.564 5.898 1.00 90.38 87 GLY A N 1
ATOM 679 C CA . GLY A 1 87 ? -8.385 6.390 5.235 1.00 90.38 87 GLY A CA 1
ATOM 680 C C . GLY A 1 87 ? -7.334 5.475 4.604 1.00 90.38 87 GLY A C 1
ATOM 681 O O . GLY A 1 87 ? -7.585 4.283 4.440 1.00 90.38 87 GLY A O 1
ATOM 682 N N . ALA A 1 88 ? -6.143 5.990 4.283 1.00 92.81 88 ALA A N 1
ATOM 683 C CA . ALA A 1 88 ? -5.060 5.197 3.716 1.00 92.81 88 ALA A CA 1
ATOM 684 C C . ALA A 1 88 ? -3.668 5.800 3.972 1.00 92.81 88 ALA A C 1
ATOM 686 O O . ALA A 1 88 ? -3.522 6.984 4.282 1.00 92.81 88 ALA A O 1
ATOM 687 N N . ALA A 1 89 ? -2.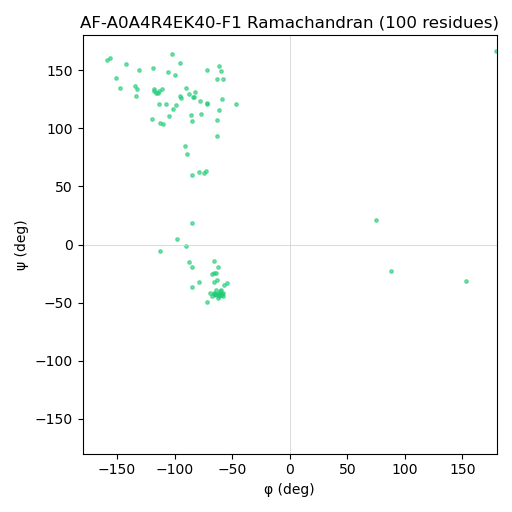632 4.971 3.863 1.00 93.94 89 ALA A N 1
ATOM 688 C CA . ALA A 1 89 ? -1.236 5.388 3.882 1.00 93.94 89 ALA A CA 1
ATOM 689 C C . ALA A 1 89 ? -0.372 4.430 3.058 1.00 93.94 89 ALA A C 1
ATOM 691 O O . ALA A 1 89 ? -0.571 3.218 3.092 1.00 93.94 89 ALA A O 1
ATOM 692 N N . VAL A 1 90 ? 0.632 4.965 2.364 1.00 92.69 90 VAL A N 1
ATOM 693 C CA . VAL A 1 90 ? 1.588 4.175 1.577 1.00 92.69 90 VAL A CA 1
ATOM 694 C C . VAL A 1 90 ? 2.973 4.273 2.206 1.00 92.69 90 VAL A C 1
ATOM 696 O O . VAL A 1 90 ? 3.451 5.363 2.521 1.00 92.69 90 VAL A O 1
ATOM 699 N N . ILE A 1 91 ? 3.622 3.126 2.383 1.00 91.31 91 ILE A N 1
ATOM 700 C CA . ILE A 1 91 ? 5.026 3.013 2.775 1.00 91.31 91 ILE A CA 1
ATOM 701 C C . ILE A 1 91 ? 5.801 2.539 1.556 1.00 91.31 91 ILE A C 1
ATOM 703 O O . ILE A 1 91 ? 5.516 1.462 1.038 1.00 91.31 91 ILE A O 1
ATOM 707 N N . LEU A 1 92 ? 6.776 3.328 1.114 1.00 89.00 92 LEU A N 1
ATOM 708 C CA . LEU A 1 92 ? 7.665 2.966 0.016 1.00 89.00 92 LEU A CA 1
ATOM 709 C C . LEU A 1 92 ? 8.893 2.235 0.558 1.00 89.00 92 LEU A C 1
ATOM 711 O O . LEU A 1 92 ? 9.507 2.672 1.531 1.00 89.00 92 LEU A O 1
ATOM 715 N N . TYR A 1 93 ? 9.255 1.144 -0.102 1.00 81.50 93 TYR A N 1
ATOM 716 C CA . TYR A 1 93 ? 10.477 0.395 0.135 1.00 81.50 93 TYR A CA 1
ATOM 717 C C . TYR A 1 93 ? 11.328 0.430 -1.139 1.00 81.50 93 TYR A C 1
ATOM 719 O O . TYR A 1 93 ? 10.796 0.199 -2.232 1.00 81.50 93 TYR A O 1
ATOM 727 N N . PRO A 1 94 ? 12.639 0.700 -1.026 1.00 63.50 94 PRO A N 1
ATOM 728 C CA . PRO A 1 94 ? 13.538 0.548 -2.162 1.00 63.50 94 PRO A CA 1
ATOM 729 C C . PRO A 1 94 ? 13.469 -0.898 -2.671 1.00 63.50 94 PRO A C 1
ATOM 731 O O . PRO A 1 94 ? 13.311 -1.835 -1.879 1.00 63.50 94 PRO A O 1
ATOM 734 N N . ALA A 1 95 ? 13.530 -1.086 -3.991 1.00 58.88 95 ALA A N 1
ATOM 735 C CA . ALA A 1 95 ? 13.523 -2.424 -4.569 1.00 58.88 95 ALA A CA 1
ATOM 736 C C . ALA A 1 95 ? 14.729 -3.238 -4.063 1.00 58.88 95 ALA A C 1
ATOM 738 O O . ALA A 1 95 ? 15.793 -2.667 -3.806 1.00 58.88 95 ALA A O 1
ATOM 739 N N . PRO A 1 96 ? 14.603 -4.572 -3.935 1.00 49.78 96 PRO A N 1
ATOM 740 C CA . PRO A 1 96 ? 15.750 -5.440 -3.692 1.00 49.78 96 PRO A CA 1
ATOM 741 C C . PRO A 1 96 ? 16.698 -5.358 -4.901 1.00 49.78 96 PRO A C 1
ATOM 743 O O . PRO A 1 96 ? 16.509 -6.037 -5.902 1.00 49.78 96 PRO A O 1
ATOM 746 N N . GLY A 1 97 ? 17.677 -4.459 -4.821 1.00 50.31 97 GLY A N 1
ATOM 747 C CA . GLY A 1 97 ? 18.554 -4.065 -5.928 1.00 50.31 97 GLY A CA 1
ATOM 748 C C . GLY A 1 97 ? 19.092 -2.643 -5.756 1.00 50.31 97 GLY A C 1
ATOM 749 O O . GLY A 1 97 ? 20.253 -2.393 -6.064 1.00 50.31 97 GLY A O 1
ATOM 750 N N . ASP A 1 98 ? 18.306 -1.761 -5.129 1.00 49.41 98 ASP A N 1
ATOM 751 C CA . ASP A 1 98 ? 18.757 -0.471 -4.597 1.00 49.41 98 ASP A CA 1
ATOM 752 C C . ASP A 1 98 ? 19.476 -0.696 -3.258 1.00 49.41 98 ASP A C 1
ATOM 754 O O . ASP A 1 98 ? 19.044 -0.280 -2.179 1.00 49.41 98 ASP A O 1
ATOM 758 N N . ALA A 1 99 ? 20.585 -1.436 -3.303 1.00 43.09 99 ALA A N 1
ATOM 759 C CA . ALA A 1 99 ? 21.543 -1.393 -2.215 1.00 43.09 99 ALA A CA 1
ATOM 760 C C . ALA A 1 99 ? 22.092 0.036 -2.167 1.00 43.09 99 ALA A C 1
ATOM 762 O O . ALA A 1 99 ? 22.859 0.444 -3.036 1.00 43.09 99 ALA A O 1
ATOM 763 N N . VAL A 1 100 ? 21.672 0.794 -1.153 1.00 45.69 100 VAL A N 1
ATOM 764 C CA . VAL A 1 100 ? 22.267 2.085 -0.803 1.00 45.69 100 VAL A CA 1
ATOM 765 C C . VAL A 1 100 ? 23.792 1.900 -0.793 1.00 45.69 100 VAL A C 1
ATOM 767 O O . VAL A 1 100 ? 24.267 1.020 -0.061 1.00 45.69 100 VAL A O 1
ATOM 770 N N . PRO A 1 101 ? 24.567 2.642 -1.609 1.00 41.69 101 PRO A N 1
ATOM 771 C CA . PRO A 1 101 ? 26.017 2.555 -1.551 1.00 41.69 101 PRO A CA 1
ATOM 772 C C . PRO A 1 101 ? 26.451 2.923 -0.130 1.00 41.69 101 PRO A C 1
ATOM 774 O O . PRO A 1 101 ? 26.020 3.943 0.411 1.00 41.69 101 PRO A O 1
ATOM 777 N N . ARG A 1 102 ? 27.216 2.022 0.490 1.00 40.62 102 ARG A N 1
ATOM 778 C CA . ARG A 1 102 ? 27.820 2.232 1.808 1.00 40.62 102 ARG A CA 1
ATOM 779 C C . ARG A 1 102 ? 28.865 3.335 1.758 1.00 40.62 102 ARG A C 1
ATOM 781 O O . ARG A 1 102 ? 29.556 3.424 0.719 1.00 40.62 102 ARG A O 1
#

Radius of gyration: 14.27 Å; Cα contacts (8 Å, |Δi|>4): 175; chains: 1; bounding box: 42×20×42 Å

Sequence (102 aa):
MIDMHAFRVSRLPDRADPADETVLAAAICLVDDENVERARDRAILELGGLGWERCRFDGVARMREPLQLQSMSDAMQTACRRARQLGAAVILYPAPGDAVPR

Mean predicted aligned error: 7.04 Å

Foldseek 3Di:
DWKKKWWKKFQFDPDPPVVGPDGQWIKIKIFGDPDVVVRVVVSQVVCVVVVSPDMDGPDMDIDDPPDPLVPDDPLVVVQVVVCVVPRMGMDIDGPPVPPPDD

Secondary structure (DSSP, 8-state):
--EEEEEEEEEPPSS--TT-----EEEEEEEE-SSHHHHHHHHHHHHHHTT--SEEEEEEEEEESSP-GGGS-HHHHHHHHHHHHHSEEEEEEE-TT-----

Solvent-accessible surface area (backbone atoms only — not comparable to full-atom values): 5838 Å² total; per-residue (Å²): 134,68,36,29,33,40,33,37,34,33,30,43,57,85,64,89,49,92,84,59,80,57,62,68,28,34,33,40,34,34,18,55,33,80,45,69,66,64,26,47,54,51,44,51,53,57,35,45,77,72,68,43,79,42,63,44,80,79,45,77,44,82,46,57,73,85,67,66,48,88,82,44,55,70,69,55,40,50,36,52,54,39,6,71,75,70,44,42,28,78,46,83,40,77,22,100,79,65,69,73,83,126